Protein AF-A0A3M7HXG8-F1 (afdb_monomer_lite)

Foldseek 3Di:
DDDDDDPDDPPPPPPPDPDDDDDDDDDDADPPPPDPPQHQDCQALQGHHDDDDAADADECVLQVDDPPRGGRPLAQDKDKDFAAADPVRHGDPRGRDIDIYGYRHHPD

Structure (mmCIF, N/CA/C/O backbone):
data_AF-A0A3M7HXG8-F1
#
_entry.id   AF-A0A3M7HXG8-F1
#
loop_
_atom_site.group_PDB
_atom_site.id
_atom_site.type_symbol
_atom_site.label_atom_id
_atom_site.label_alt_id
_atom_site.label_comp_id
_atom_site.label_asym_id
_atom_site.label_entity_id
_atom_site.label_seq_id
_atom_site.pdbx_PDB_ins_code
_atom_site.Cartn_x
_atom_site.Cartn_y
_atom_site.Cartn_z
_atom_site.occupancy
_atom_site.B_iso_or_equiv
_atom_site.auth_seq_id
_atom_site.auth_comp_id
_atom_site.auth_asym_id
_atom_site.auth_atom_id
_atom_site.pdbx_PDB_model_num
ATOM 1 N N . MET A 1 1 ? 46.154 -38.146 10.782 1.00 42.44 1 MET A N 1
ATOM 2 C CA . MET A 1 1 ? 45.761 -36.913 11.495 1.00 42.44 1 MET A CA 1
ATOM 3 C C . MET A 1 1 ? 45.166 -35.953 10.471 1.00 42.44 1 MET A C 1
ATOM 5 O O . MET A 1 1 ? 45.926 -35.365 9.723 1.00 42.44 1 MET A O 1
ATOM 9 N N . PHE A 1 2 ? 43.837 -35.857 10.369 1.00 48.25 2 PHE A N 1
ATOM 10 C CA . PHE A 1 2 ? 43.161 -34.836 9.557 1.00 48.25 2 PHE A CA 1
ATOM 11 C C . PHE A 1 2 ? 42.111 -34.156 10.431 1.00 48.25 2 PHE A C 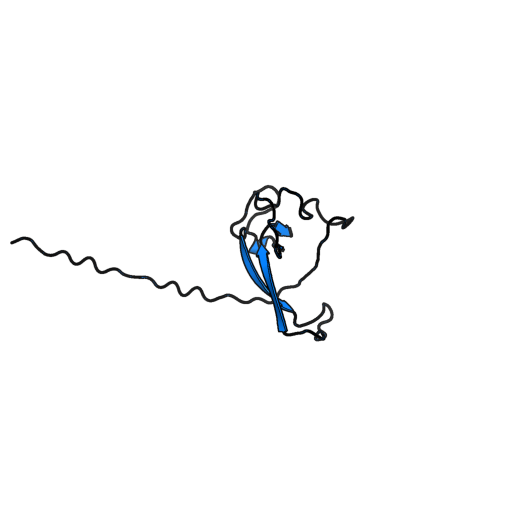1
ATOM 13 O O . PHE A 1 2 ? 41.193 -34.793 10.947 1.00 48.25 2 PHE A O 1
ATOM 20 N N . THR A 1 3 ? 42.361 -32.877 10.680 1.00 44.88 3 THR A N 1
ATOM 21 C CA . THR A 1 3 ? 41.648 -32.002 11.605 1.00 44.88 3 THR A CA 1
ATOM 22 C C . THR A 1 3 ? 40.214 -31.770 11.141 1.00 44.88 3 THR A C 1
ATOM 24 O O . THR A 1 3 ? 39.967 -31.365 10.008 1.00 44.88 3 THR A O 1
ATOM 27 N N . LYS A 1 4 ? 39.266 -32.028 12.045 1.00 51.16 4 LYS A N 1
ATOM 28 C CA . LYS A 1 4 ? 37.848 -31.692 11.912 1.00 51.16 4 LYS A CA 1
ATOM 29 C C . LYS A 1 4 ? 37.685 -30.168 11.948 1.00 51.16 4 LYS A C 1
ATOM 31 O O . LYS A 1 4 ? 37.856 -29.576 13.009 1.00 51.16 4 LYS A O 1
ATOM 36 N N . SER A 1 5 ? 37.321 -29.549 10.826 1.00 57.22 5 SER A N 1
ATOM 37 C CA . SER A 1 5 ? 36.811 -28.172 10.818 1.00 57.22 5 SER A CA 1
ATOM 38 C C . SER A 1 5 ? 35.310 -28.186 11.097 1.00 57.22 5 SER A C 1
ATOM 40 O O . SER A 1 5 ? 34.509 -28.530 10.231 1.00 57.22 5 SER A O 1
ATOM 42 N N . LEU A 1 6 ? 34.940 -27.827 12.325 1.00 56.47 6 LEU A N 1
ATOM 43 C CA . LEU A 1 6 ? 33.586 -27.416 12.688 1.00 56.47 6 LEU A CA 1
ATOM 44 C C . LEU A 1 6 ? 33.354 -26.000 12.142 1.00 56.47 6 LEU A C 1
ATOM 46 O O . LEU A 1 6 ? 33.939 -25.047 12.649 1.00 56.47 6 LEU A O 1
ATOM 50 N N . ILE A 1 7 ? 32.512 -25.862 11.118 1.00 63.16 7 ILE A N 1
ATOM 51 C CA . ILE A 1 7 ? 31.951 -24.565 10.721 1.00 63.16 7 ILE A CA 1
ATOM 52 C C . ILE A 1 7 ? 30.593 -24.453 11.408 1.00 63.16 7 ILE A C 1
ATOM 54 O O . ILE A 1 7 ? 29.627 -25.115 11.038 1.00 63.16 7 ILE A O 1
ATOM 58 N N . THR A 1 8 ? 30.564 -23.661 12.472 1.00 55.25 8 THR A N 1
ATOM 59 C CA . THR A 1 8 ? 29.389 -23.366 13.287 1.00 55.25 8 THR A CA 1
ATOM 60 C C . THR A 1 8 ? 28.466 -22.425 12.513 1.00 55.25 8 THR A C 1
ATOM 62 O O . THR A 1 8 ? 28.821 -21.279 12.243 1.00 55.25 8 THR A O 1
ATOM 65 N N . SER A 1 9 ? 27.282 -22.904 12.141 1.00 56.31 9 SER A N 1
ATOM 66 C CA . SER A 1 9 ? 26.242 -22.119 11.474 1.00 56.31 9 SER A CA 1
ATOM 67 C C . SER A 1 9 ? 25.689 -21.046 12.423 1.00 56.31 9 SER A C 1
ATOM 69 O O . SER A 1 9 ? 24.881 -21.352 13.299 1.00 56.31 9 SER A O 1
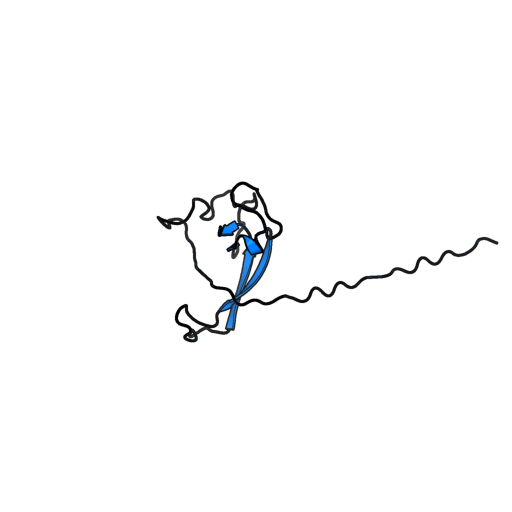ATOM 71 N N . LEU A 1 10 ? 26.094 -19.782 12.264 1.00 59.69 10 LEU A N 1
ATOM 72 C CA . LEU A 1 10 ? 25.371 -18.652 12.858 1.00 59.69 10 LEU A CA 1
ATOM 73 C C . LEU A 1 10 ? 24.083 -18.425 12.054 1.00 59.69 10 LEU A C 1
ATOM 75 O O . LEU A 1 10 ? 24.073 -17.709 11.055 1.00 59.69 10 LEU A O 1
ATOM 79 N N . ALA A 1 11 ? 22.986 -19.042 12.485 1.00 60.31 11 ALA A N 1
ATOM 80 C CA . ALA A 1 11 ? 21.656 -18.665 12.032 1.00 60.31 11 ALA A CA 1
ATOM 81 C C . ALA A 1 11 ? 21.279 -17.323 12.684 1.00 60.31 11 ALA A C 1
ATOM 83 O O . ALA A 1 11 ? 20.827 -17.280 13.826 1.00 60.31 11 ALA A O 1
ATOM 84 N N . PHE A 1 12 ? 21.490 -16.213 11.971 1.00 59.78 12 PHE A N 1
ATOM 85 C CA . PHE A 1 12 ? 20.886 -14.927 12.319 1.00 59.78 12 PHE A CA 1
ATOM 86 C C . PHE A 1 12 ? 19.376 -15.036 12.071 1.00 59.78 12 PHE A C 1
ATOM 88 O O . PHE A 1 12 ? 18.902 -14.887 10.946 1.00 59.78 12 PHE A O 1
ATOM 95 N N . ALA A 1 13 ? 18.611 -15.334 13.119 1.00 59.62 13 ALA A N 1
ATOM 96 C CA . ALA A 1 13 ? 17.169 -15.151 13.096 1.00 59.62 13 ALA A CA 1
ATOM 97 C C . ALA A 1 13 ? 16.889 -13.640 13.055 1.00 59.62 13 ALA A C 1
ATOM 99 O O . ALA A 1 13 ? 16.876 -12.971 14.086 1.00 59.62 13 ALA A O 1
ATOM 100 N N . LEU A 1 14 ? 16.719 -13.082 11.852 1.00 59.31 14 LEU A N 1
ATOM 101 C CA . LEU A 1 14 ? 16.137 -11.756 11.676 1.00 59.31 14 LEU A CA 1
ATOM 102 C C . LEU A 1 14 ? 14.665 -11.840 12.079 1.00 59.31 14 LEU A C 1
ATOM 104 O O . LEU A 1 14 ? 13.794 -12.150 11.268 1.00 59.31 14 LEU A O 1
ATOM 108 N N . THR A 1 15 ? 14.384 -11.580 13.351 1.00 53.81 15 THR A N 1
ATOM 109 C CA . THR A 1 15 ? 13.030 -11.297 13.816 1.00 53.81 15 THR A CA 1
ATOM 110 C C . THR A 1 15 ? 12.622 -9.958 13.204 1.00 53.81 15 THR A C 1
ATOM 112 O O . THR A 1 15 ? 12.875 -8.903 13.778 1.00 53.81 15 THR A O 1
ATOM 115 N N . ALA A 1 16 ? 12.061 -9.977 11.992 1.00 59.75 16 ALA A N 1
ATOM 116 C CA . ALA A 1 16 ? 11.472 -8.790 11.391 1.00 59.75 16 ALA A CA 1
ATOM 117 C C . ALA A 1 16 ? 10.298 -8.359 12.280 1.00 59.75 16 ALA A C 1
ATOM 119 O O . ALA A 1 16 ? 9.249 -9.005 12.303 1.00 59.75 16 ALA A O 1
ATOM 120 N N . SER A 1 17 ? 10.489 -7.309 13.080 1.00 60.59 17 SER A N 1
ATOM 121 C CA . SER A 1 17 ? 9.390 -6.692 13.808 1.00 60.59 17 SER A CA 1
ATOM 122 C C . SER A 1 17 ? 8.433 -6.097 12.778 1.00 60.59 17 SER A C 1
ATOM 124 O O . SER A 1 17 ? 8.831 -5.319 11.913 1.00 60.59 17 SER A O 1
ATOM 126 N N . ALA A 1 18 ? 7.162 -6.491 12.832 1.00 65.06 18 ALA A N 1
ATOM 127 C CA . ALA A 1 18 ? 6.146 -5.883 11.987 1.00 65.06 18 ALA A CA 1
ATOM 128 C C . ALA A 1 18 ? 5.976 -4.420 12.426 1.00 65.06 18 ALA A C 1
ATOM 130 O O . ALA A 1 18 ? 5.357 -4.142 13.455 1.00 65.06 18 ALA A O 1
ATOM 131 N N . GLN A 1 19 ? 6.571 -3.485 11.682 1.00 74.50 19 GLN A N 1
ATOM 132 C CA . GLN A 1 19 ? 6.366 -2.060 11.913 1.00 74.50 19 GLN A CA 1
ATOM 133 C C . GLN A 1 19 ? 4.910 -1.707 11.602 1.00 74.50 19 GLN A C 1
ATOM 135 O O . GLN A 1 19 ? 4.407 -1.966 10.510 1.00 74.50 19 GLN A O 1
ATOM 140 N N . SER A 1 20 ? 4.233 -1.120 12.587 1.00 85.44 20 SER A N 1
ATOM 141 C CA . SER A 1 20 ? 2.878 -0.599 12.441 1.00 85.44 20 SER A CA 1
ATOM 142 C C . SER A 1 20 ? 2.931 0.920 12.460 1.00 85.44 20 SER A C 1
ATOM 144 O O . SER A 1 20 ? 3.543 1.512 13.347 1.00 85.44 20 SER A O 1
ATOM 146 N N . TYR A 1 21 ? 2.248 1.546 11.508 1.00 90.00 21 TYR A N 1
ATOM 147 C CA . TYR A 1 21 ? 2.176 2.998 11.378 1.00 90.00 21 TYR A CA 1
ATOM 148 C C . TYR A 1 21 ? 0.723 3.466 11.440 1.00 90.00 21 TYR A C 1
ATOM 150 O O . TYR A 1 21 ? -0.199 2.707 11.137 1.00 90.00 21 TYR A O 1
ATOM 158 N N . LYS A 1 22 ? 0.515 4.737 11.798 1.00 92.19 22 LYS A N 1
ATOM 159 C CA . LYS A 1 22 ? -0.723 5.432 11.431 1.00 92.19 22 LYS A CA 1
ATOM 160 C C . LYS A 1 22 ? -0.617 5.849 9.967 1.00 92.19 22 LYS A C 1
ATOM 162 O O . LYS A 1 22 ? 0.401 6.400 9.560 1.00 92.19 22 LYS A O 1
ATOM 167 N N . ALA A 1 23 ? -1.675 5.597 9.211 1.00 93.44 23 ALA A N 1
ATOM 168 C CA . ALA A 1 23 ? -1.800 5.970 7.811 1.00 93.44 23 ALA A CA 1
ATOM 169 C C . ALA A 1 23 ? -3.216 6.492 7.544 1.00 93.44 23 ALA A C 1
ATOM 171 O O . ALA A 1 23 ? -4.144 6.190 8.298 1.00 93.44 23 ALA A O 1
ATOM 172 N N . SER A 1 24 ? -3.365 7.273 6.479 1.00 92.62 24 SER A N 1
ATOM 173 C CA . SER A 1 24 ? -4.656 7.601 5.881 1.00 92.62 24 SER A CA 1
ATOM 174 C C . SER A 1 24 ? -4.978 6.600 4.772 1.00 92.62 24 SER A C 1
ATOM 176 O O . SER A 1 24 ? -4.080 6.056 4.128 1.00 92.62 24 SER A O 1
ATOM 178 N N . PHE A 1 25 ? -6.268 6.361 4.552 1.00 91.19 25 PHE A N 1
ATOM 179 C CA . PHE A 1 25 ? -6.756 5.476 3.502 1.00 91.19 25 PHE A CA 1
ATOM 180 C C . PHE A 1 25 ? -7.732 6.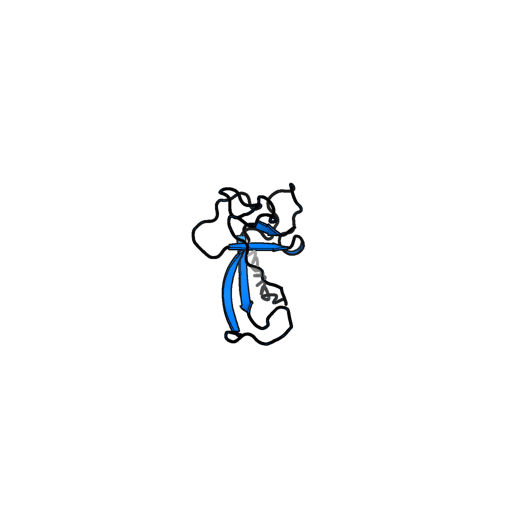243 2.624 1.00 91.19 25 PHE A C 1
ATOM 182 O O . PHE A 1 25 ? -8.642 6.896 3.130 1.00 91.19 25 PHE A O 1
ATOM 189 N N . THR A 1 26 ? -7.537 6.146 1.318 1.00 88.75 26 THR A N 1
ATOM 190 C CA . THR A 1 26 ? -8.467 6.639 0.307 1.00 88.75 26 THR A CA 1
ATOM 191 C C . THR A 1 26 ? -8.660 5.540 -0.718 1.00 88.75 26 THR A C 1
ATOM 193 O O . THR A 1 26 ? -7.700 4.869 -1.105 1.00 88.75 26 THR A O 1
ATOM 196 N N . GLU A 1 27 ? -9.896 5.349 -1.153 1.00 86.00 27 GLU A N 1
ATOM 197 C CA . GLU A 1 27 ? -10.184 4.501 -2.302 1.00 86.00 27 GLU A CA 1
ATOM 198 C C . GLU A 1 27 ? -9.913 5.298 -3.581 1.00 86.00 27 GLU A C 1
ATOM 200 O O . GLU A 1 27 ? -10.088 6.515 -3.606 1.00 86.00 27 GLU A O 1
ATOM 205 N N . TYR A 1 28 ? -9.448 4.614 -4.623 1.00 75.75 28 TYR A N 1
ATOM 206 C CA . TYR A 1 28 ? -9.306 5.176 -5.963 1.00 75.75 28 TYR A CA 1
ATOM 207 C C . TYR A 1 28 ? -9.866 4.164 -6.961 1.00 75.75 28 TYR A C 1
ATOM 209 O O . TYR A 1 28 ? -9.686 2.953 -6.786 1.00 75.75 28 TYR A O 1
ATOM 217 N N . GLY A 1 29 ? -10.595 4.647 -7.963 1.00 65.69 29 GLY A N 1
ATOM 218 C CA . GLY A 1 29 ? -11.338 3.814 -8.905 1.00 65.69 29 GLY A CA 1
ATOM 219 C C . GLY A 1 29 ? -11.005 4.110 -10.363 1.00 65.69 29 GLY A C 1
ATOM 220 O O . GLY A 1 29 ? -10.461 5.155 -10.710 1.00 65.69 29 GLY A O 1
ATOM 221 N N . SER A 1 30 ? -11.381 3.191 -11.255 1.00 50.19 30 SER A N 1
ATOM 222 C CA . SER A 1 30 ? -11.368 3.440 -12.698 1.00 50.19 30 SER A CA 1
ATOM 223 C C . SER A 1 30 ? -12.394 4.530 -13.038 1.00 50.19 30 SER A C 1
ATOM 225 O O . SER A 1 30 ? -13.586 4.240 -13.150 1.00 50.19 30 SER A O 1
ATOM 227 N N . GLY A 1 31 ? -11.941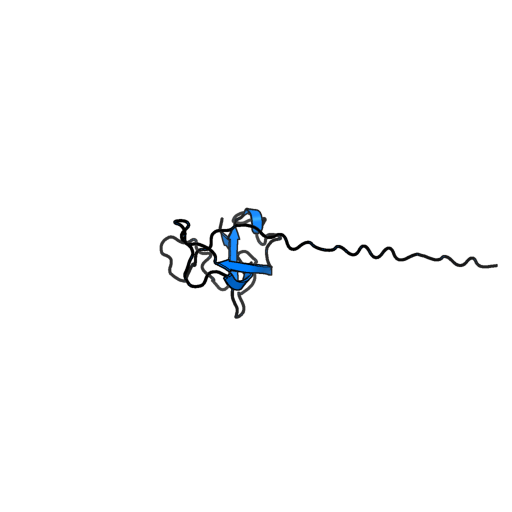 5.779 -13.171 1.00 48.84 31 GLY A N 1
ATOM 228 C CA . GLY A 1 31 ? -12.791 6.920 -13.530 1.00 48.84 31 GLY A CA 1
ATOM 229 C C . GLY A 1 31 ? -12.657 8.165 -12.651 1.00 48.84 31 GLY A C 1
ATOM 230 O O . GLY A 1 31 ? -13.404 9.116 -12.880 1.00 48.84 31 GLY A O 1
ATOM 231 N N . ASP A 1 32 ? -11.729 8.202 -11.688 1.00 45.69 32 ASP A N 1
ATOM 232 C CA . ASP A 1 32 ? -11.424 9.432 -10.953 1.00 45.69 32 ASP A CA 1
ATOM 233 C C . ASP A 1 32 ? -10.877 10.496 -11.916 1.00 45.69 32 ASP A C 1
ATOM 235 O O . ASP A 1 32 ? -9.732 10.451 -12.358 1.00 45.69 32 ASP A O 1
ATOM 239 N N . GLN A 1 33 ? -11.720 11.476 -12.248 1.00 38.56 33 GLN A N 1
ATOM 240 C CA . GLN A 1 33 ? -11.474 12.518 -13.257 1.00 38.56 33 GLN A CA 1
ATOM 241 C C . GLN A 1 33 ? -10.308 13.467 -12.919 1.00 38.56 33 GLN A C 1
ATOM 243 O O . GLN A 1 33 ? -9.938 14.283 -13.756 1.00 38.56 33 GLN A O 1
ATOM 248 N N . ASN A 1 34 ? -9.705 13.333 -11.732 1.00 43.69 34 ASN A N 1
ATOM 249 C CA . ASN A 1 34 ? -8.504 14.056 -11.297 1.00 43.69 34 ASN A CA 1
ATOM 250 C C . ASN A 1 34 ? -7.409 13.130 -10.719 1.00 43.69 34 ASN A C 1
ATOM 252 O O . ASN A 1 34 ? -6.429 13.614 -10.155 1.00 43.69 34 ASN A O 1
ATOM 256 N N . GLY A 1 35 ? -7.570 11.808 -10.826 1.00 40.03 35 GLY A N 1
ATOM 257 C CA . GLY A 1 35 ? -6.570 10.828 -10.416 1.00 40.03 35 GLY A CA 1
ATOM 258 C C . GLY A 1 35 ? -5.656 10.500 -11.590 1.00 40.03 35 GLY A C 1
ATOM 259 O O . GLY A 1 35 ? -6.129 10.207 -12.682 1.00 40.03 35 GLY A O 1
ATOM 260 N N . SER A 1 36 ? -4.346 10.586 -11.369 1.00 41.31 36 SER A N 1
ATOM 261 C CA . SER A 1 36 ? -3.277 10.148 -12.276 1.00 41.31 36 SER A CA 1
ATOM 262 C C . SER A 1 36 ? -3.633 8.874 -13.077 1.00 41.31 36 SER A C 1
ATOM 264 O O . SER A 1 36 ? -4.386 8.012 -12.623 1.00 41.31 36 SER A O 1
ATOM 266 N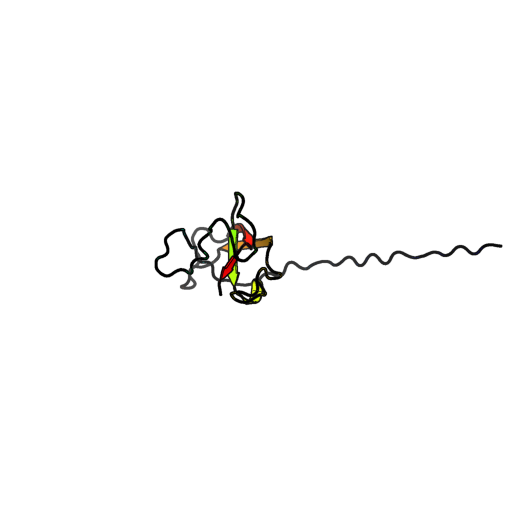 N . GLY A 1 37 ? -3.064 8.720 -14.281 1.00 45.16 37 GLY A N 1
ATOM 267 C CA . GLY A 1 37 ? -3.269 7.576 -15.193 1.00 45.16 37 GLY A CA 1
ATOM 268 C C . GLY A 1 37 ? -2.796 6.210 -14.663 1.00 45.16 37 GLY A C 1
ATOM 269 O O . GLY A 1 37 ? -2.583 5.281 -15.432 1.00 45.16 37 GLY A O 1
ATOM 270 N N . ASN A 1 38 ? -2.615 6.087 -13.353 1.00 46.56 38 ASN A N 1
ATOM 271 C CA . ASN A 1 38 ? -2.233 4.902 -12.610 1.00 46.56 38 ASN A CA 1
ATOM 272 C C . ASN A 1 38 ? -3.456 4.154 -12.030 1.00 46.56 38 ASN A C 1
ATOM 274 O O . ASN A 1 38 ? -3.277 3.231 -11.239 1.00 46.56 38 ASN A O 1
ATOM 278 N N . CYS A 1 39 ? -4.689 4.509 -12.415 1.00 50.84 39 CYS A N 1
ATOM 279 C CA . CYS A 1 39 ? -5.915 3.774 -12.084 1.00 50.84 39 CYS A CA 1
ATOM 280 C C . CYS A 1 39 ? -5.866 2.342 -12.617 1.00 50.84 39 CYS A C 1
ATOM 282 O O . CYS A 1 39 ? -6.267 2.142 -13.753 1.00 50.84 39 CYS A O 1
ATOM 284 N N . ASN A 1 40 ? -5.382 1.387 -11.814 1.00 49.62 40 ASN A N 1
ATOM 285 C CA . ASN A 1 40 ? -5.370 -0.060 -12.058 1.00 49.62 40 ASN A CA 1
ATOM 286 C C . ASN A 1 40 ? -5.520 -0.489 -13.534 1.00 49.62 40 ASN A C 1
ATOM 288 O O . ASN A 1 40 ? -6.417 -1.255 -13.889 1.00 49.62 40 ASN A O 1
ATOM 292 N N . VAL A 1 41 ? -4.682 0.077 -14.401 1.00 50.12 41 VAL A N 1
ATOM 293 C CA . VAL A 1 41 ? -4.560 -0.361 -15.782 1.00 50.12 41 VAL A CA 1
ATOM 294 C C . VAL A 1 41 ? -3.653 -1.580 -15.759 1.00 50.12 41 VAL A C 1
ATOM 296 O O . VAL A 1 41 ? -2.875 -1.771 -14.825 1.00 50.12 41 VAL A O 1
ATOM 299 N N . ASP A 1 42 ? -3.747 -2.392 -16.800 1.00 53.00 42 ASP A N 1
ATOM 300 C CA . ASP A 1 42 ? -2.937 -3.585 -17.046 1.00 53.00 42 ASP A CA 1
ATOM 301 C C . ASP A 1 42 ? -1.449 -3.475 -16.627 1.00 53.00 42 ASP A C 1
ATOM 303 O O . ASP A 1 42 ? -0.835 -4.454 -16.208 1.00 53.00 42 ASP A O 1
ATOM 307 N N . SER A 1 43 ? -0.869 -2.271 -16.657 1.00 64.56 43 SER A N 1
ATOM 308 C CA . SER A 1 43 ? 0.456 -1.971 -16.114 1.00 64.56 43 SER A CA 1
ATOM 309 C C . SER A 1 43 ? 0.390 -1.040 -14.897 1.00 64.56 43 SER A C 1
ATOM 311 O O . SER A 1 43 ? 0.067 0.141 -15.011 1.00 64.56 43 SER A O 1
ATOM 313 N N . THR A 1 44 ? 0.764 -1.545 -13.722 1.00 77.12 44 THR A N 1
ATOM 314 C CA . THR A 1 44 ? 0.966 -0.706 -12.534 1.00 77.12 44 THR A CA 1
ATOM 315 C C . THR A 1 44 ? 2.383 -0.127 -12.474 1.00 77.12 44 THR A C 1
ATOM 317 O O . THR A 1 44 ? 3.276 -0.591 -13.185 1.00 77.12 44 THR A O 1
ATOM 320 N N . ALA A 1 45 ? 2.647 0.823 -11.563 1.00 82.00 45 ALA A N 1
ATOM 321 C CA . ALA A 1 45 ? 4.008 1.332 -11.330 1.00 82.00 45 ALA A CA 1
ATOM 322 C C . ALA A 1 45 ? 5.022 0.234 -10.935 1.00 82.00 45 ALA A C 1
ATOM 324 O O . ALA A 1 45 ? 6.226 0.414 -11.097 1.00 82.00 45 ALA A O 1
ATOM 325 N N . CYS A 1 46 ? 4.551 -0.922 -10.452 1.00 84.75 46 CYS A N 1
ATOM 326 C CA . CYS A 1 46 ? 5.396 -2.085 -10.182 1.00 84.75 46 CYS A CA 1
ATOM 327 C C . CYS A 1 46 ? 5.688 -2.971 -11.406 1.00 84.75 46 CYS A C 1
ATOM 329 O O . CYS A 1 46 ? 6.422 -3.949 -11.276 1.00 84.75 46 CYS A O 1
ATOM 331 N N . GLY A 1 47 ? 5.128 -2.664 -12.580 1.00 79.19 47 GLY A N 1
ATOM 332 C CA . GLY A 1 47 ? 5.429 -3.359 -13.834 1.00 79.19 47 GLY A CA 1
ATOM 333 C C . GLY A 1 47 ? 4.744 -4.717 -14.015 1.00 79.19 47 GLY A C 1
ATOM 334 O O . GLY A 1 47 ? 5.148 -5.478 -14.891 1.00 79.19 47 GLY A O 1
ATOM 335 N N . TYR A 1 48 ? 3.719 -5.042 -13.221 1.00 73.94 48 TYR A N 1
ATOM 336 C CA . TYR A 1 48 ? 2.934 -6.269 -13.375 1.00 73.94 48 TYR A CA 1
ATOM 337 C C . TYR A 1 48 ? 1.429 -5.997 -13.324 1.00 73.94 48 TYR A C 1
ATOM 339 O O . TYR A 1 48 ? 0.976 -5.050 -12.685 1.00 73.94 48 TYR A O 1
ATOM 347 N N . TYR A 1 49 ? 0.658 -6.872 -13.969 1.00 67.50 49 TYR A N 1
ATOM 348 C CA . TYR A 1 49 ? -0.801 -6.857 -13.922 1.00 67.50 49 TYR A CA 1
ATOM 349 C C . TYR A 1 49 ? -1.280 -7.155 -12.503 1.00 67.50 49 TYR A C 1
ATOM 351 O O . TYR A 1 49 ? -0.814 -8.113 -11.870 1.00 67.50 49 TYR A O 1
ATOM 359 N N . THR A 1 50 ? -2.241 -6.384 -11.991 1.00 67.06 50 THR A N 1
ATOM 360 C CA . THR A 1 50 ? -2.889 -6.763 -10.734 1.00 67.06 50 THR A CA 1
ATOM 361 C C . THR A 1 50 ? -3.733 -8.005 -10.974 1.00 67.06 50 THR A C 1
ATOM 363 O O . THR A 1 50 ? -4.722 -7.982 -11.702 1.00 67.06 50 THR A O 1
ATOM 366 N N . THR A 1 51 ? -3.334 -9.110 -10.363 1.00 59.69 51 THR A N 1
ATOM 367 C CA . THR A 1 51 ? -4.160 -10.313 -10.272 1.00 59.69 51 THR A CA 1
ATOM 368 C C . THR A 1 51 ? -5.235 -10.106 -9.203 1.00 59.69 51 THR A C 1
ATOM 370 O O . THR A 1 51 ? -5.075 -9.266 -8.319 1.00 59.69 51 THR A O 1
ATOM 373 N N . SER A 1 52 ? -6.327 -10.867 -9.277 1.00 64.25 52 SER A N 1
ATOM 374 C CA . SER A 1 52 ? -7.465 -10.807 -8.350 1.00 64.25 52 SER A CA 1
ATOM 375 C C . SER A 1 52 ? -7.036 -10.695 -6.874 1.00 64.25 52 SER A C 1
ATOM 377 O O . SER A 1 52 ? -6.202 -11.470 -6.409 1.00 64.25 52 SER A O 1
ATOM 379 N N . GLY A 1 53 ? -7.618 -9.749 -6.131 1.00 79.62 53 GLY A N 1
ATOM 380 C CA . GLY A 1 53 ? -7.317 -9.495 -4.716 1.00 79.62 53 GLY A CA 1
ATOM 381 C C . GLY A 1 53 ? -7.321 -8.002 -4.378 1.00 79.62 53 GLY A C 1
ATOM 382 O O . GLY A 1 53 ? -7.515 -7.166 -5.257 1.00 79.62 53 GLY A O 1
ATOM 383 N N . TYR A 1 54 ? -7.111 -7.655 -3.105 1.00 87.69 54 TYR A N 1
ATOM 384 C CA . TYR A 1 54 ? -6.986 -6.253 -2.701 1.00 87.69 54 TYR A CA 1
ATOM 385 C C . TYR A 1 54 ? -5.586 -5.714 -3.024 1.00 87.69 54 TYR A C 1
ATOM 387 O O . TYR A 1 54 ? -4.572 -6.227 -2.539 1.00 87.69 54 TYR A O 1
ATOM 395 N N . SER A 1 55 ? -5.531 -4.649 -3.816 1.00 87.19 55 SER A N 1
ATOM 396 C CA . SER A 1 55 ? -4.307 -3.927 -4.169 1.00 87.19 55 SER A CA 1
ATOM 397 C C . SER A 1 55 ? -4.377 -2.476 -3.713 1.00 87.19 55 SER A C 1
ATOM 399 O O . SER A 1 55 ? -5.457 -1.890 -3.681 1.00 87.19 55 SER A O 1
ATOM 401 N N . ALA A 1 56 ? -3.227 -1.879 -3.411 1.00 89.56 56 ALA A N 1
ATOM 402 C CA . ALA A 1 56 ? -3.134 -0.482 -3.012 1.00 89.56 56 ALA A CA 1
ATOM 403 C C . ALA A 1 56 ? -1.983 0.243 -3.717 1.00 89.56 56 ALA A C 1
ATOM 405 O O . ALA A 1 56 ? -0.950 -0.350 -4.049 1.00 89.56 56 ALA A O 1
ATOM 406 N N . ALA A 1 57 ? -2.172 1.550 -3.896 1.00 89.19 57 ALA A N 1
ATOM 407 C CA . ALA A 1 57 ? -1.082 2.476 -4.145 1.00 89.19 57 ALA A CA 1
ATOM 408 C C . ALA A 1 57 ? -0.486 2.914 -2.800 1.00 89.19 57 ALA A C 1
ATOM 410 O O . ALA A 1 57 ? -1.229 3.217 -1.867 1.00 89.19 57 ALA A O 1
ATOM 411 N N . ALA A 1 58 ? 0.839 2.932 -2.688 1.00 92.00 58 ALA A N 1
ATOM 412 C CA . ALA A 1 58 ? 1.532 3.392 -1.486 1.00 92.00 58 ALA A CA 1
ATOM 413 C C . ALA A 1 58 ? 2.196 4.748 -1.737 1.00 92.00 58 ALA A C 1
ATOM 415 O O . ALA A 1 58 ? 2.605 5.024 -2.864 1.00 92.00 58 ALA A O 1
ATOM 416 N N . SER A 1 59 ? 2.320 5.580 -0.699 1.00 92.62 59 SER A N 1
ATOM 417 C CA . SER A 1 59 ? 3.020 6.867 -0.806 1.00 92.62 59 SER A CA 1
ATOM 418 C C . SER A 1 59 ? 4.455 6.679 -1.300 1.00 92.62 59 SER A C 1
ATOM 420 O O . SER A 1 59 ? 5.067 5.648 -1.011 1.00 92.62 59 SER A O 1
ATOM 422 N N . GLN A 1 60 ? 5.026 7.674 -1.983 1.00 93.00 60 GLN A N 1
ATOM 423 C CA . GLN A 1 60 ? 6.389 7.594 -2.527 1.00 93.00 60 GLN A CA 1
ATOM 424 C C . GLN A 1 60 ? 7.440 7.124 -1.505 1.00 93.00 60 GLN A C 1
ATOM 426 O O . GLN A 1 60 ? 8.336 6.361 -1.854 1.00 93.00 60 GLN A O 1
ATOM 431 N N . ASN A 1 61 ? 7.302 7.496 -0.228 1.00 92.19 61 ASN A N 1
ATOM 432 C CA . ASN A 1 61 ? 8.201 7.045 0.840 1.00 92.19 61 ASN A CA 1
ATOM 433 C C . ASN A 1 61 ? 8.109 5.533 1.132 1.00 92.19 61 ASN A C 1
ATOM 435 O O . ASN A 1 61 ? 9.115 4.906 1.445 1.00 92.19 61 ASN A O 1
ATOM 439 N N . ILE A 1 62 ? 6.913 4.944 1.044 1.00 92.25 62 ILE A N 1
ATOM 440 C CA . ILE A 1 62 ? 6.713 3.495 1.217 1.00 92.25 62 ILE A CA 1
ATOM 441 C C . ILE A 1 62 ? 7.030 2.744 -0.079 1.00 92.25 62 ILE A C 1
ATOM 443 O O . ILE A 1 62 ? 7.581 1.647 -0.039 1.00 92.25 62 ILE A O 1
ATOM 447 N N . PHE A 1 63 ? 6.693 3.328 -1.231 1.00 92.19 63 PHE A N 1
ATOM 448 C CA . PHE A 1 63 ? 6.979 2.750 -2.539 1.00 92.19 63 PHE A CA 1
ATOM 449 C C . PHE A 1 63 ? 8.491 2.692 -2.804 1.00 92.19 63 PHE A C 1
ATOM 451 O O . PHE A 1 63 ? 8.993 1.663 -3.251 1.00 92.19 63 PHE A O 1
ATOM 458 N N . GLY A 1 64 ? 9.217 3.759 -2.458 1.00 94.38 64 GLY A N 1
ATOM 459 C CA . GLY A 1 64 ? 10.676 3.863 -2.523 1.00 94.38 64 GLY A CA 1
ATOM 460 C C . GLY A 1 64 ? 11.242 4.211 -3.904 1.00 94.38 64 GLY A C 1
ATOM 461 O O . GLY A 1 64 ? 12.432 4.014 -4.125 1.00 94.38 64 GLY A O 1
ATOM 462 N N . ALA A 1 65 ? 10.404 4.698 -4.822 1.00 92.38 65 ALA A N 1
ATOM 463 C CA . ALA A 1 65 ? 10.795 5.201 -6.139 1.00 92.38 65 ALA A CA 1
ATOM 464 C C . ALA A 1 65 ? 9.832 6.313 -6.589 1.00 92.38 65 ALA A C 1
ATOM 466 O O . ALA A 1 65 ? 8.647 6.300 -6.245 1.00 92.38 65 ALA A O 1
ATOM 467 N N . GLY A 1 66 ? 10.349 7.297 -7.316 1.00 88.75 66 GLY A N 1
ATOM 468 C CA . GLY A 1 66 ? 9.579 8.406 -7.864 1.00 88.75 66 GLY A CA 1
ATOM 469 C C . GLY A 1 66 ? 8.870 8.076 -9.184 1.00 88.75 66 GLY A C 1
ATOM 470 O O . GLY A 1 66 ? 9.102 7.026 -9.794 1.00 88.75 66 GLY A O 1
ATOM 471 N N . PRO A 1 67 ? 8.005 8.985 -9.671 1.00 86.25 67 PRO A N 1
ATOM 472 C CA . PRO A 1 67 ? 7.374 8.847 -10.980 1.00 86.25 67 PRO A CA 1
ATOM 473 C C . PRO A 1 67 ? 8.412 8.688 -12.100 1.00 86.25 67 PRO A C 1
ATOM 475 O O . PRO A 1 67 ? 9.300 9.521 -12.256 1.00 86.25 67 PRO A O 1
ATOM 478 N N . GLY A 1 68 ? 8.283 7.629 -12.902 1.00 83.81 68 GLY A N 1
ATOM 479 C CA . GLY A 1 68 ? 9.187 7.348 -14.026 1.00 83.81 68 GLY A CA 1
ATOM 480 C C . GLY A 1 68 ? 10.468 6.584 -13.668 1.00 83.81 68 GLY A C 1
ATOM 481 O O . GLY A 1 68 ? 11.195 6.196 -14.577 1.00 83.81 68 GLY A O 1
ATOM 482 N N . GLU A 1 69 ? 10.726 6.302 -12.388 1.00 87.44 69 GLU A N 1
ATOM 483 C CA . GLU A 1 69 ? 11.905 5.532 -11.946 1.00 87.44 69 GLU A CA 1
ATOM 484 C C . GLU A 1 69 ? 11.688 4.007 -11.986 1.00 87.44 69 GLU A C 1
ATOM 486 O O . GLU A 1 69 ? 12.627 3.231 -11.815 1.00 87.44 69 GLU A O 1
ATOM 491 N N . GLY A 1 70 ? 10.455 3.567 -12.249 1.00 84.56 70 GLY A N 1
ATOM 492 C CA . GLY A 1 70 ? 10.073 2.157 -12.289 1.00 84.56 70 GLY A CA 1
ATOM 493 C C . GLY A 1 70 ? 9.646 1.611 -10.924 1.00 84.56 70 GLY A C 1
ATOM 494 O O . GLY A 1 70 ? 9.142 2.341 -10.071 1.00 84.56 70 GLY A O 1
ATOM 495 N N . ALA A 1 71 ? 9.801 0.299 -10.740 1.00 90.06 71 ALA A N 1
ATOM 496 C CA . ALA A 1 71 ? 9.354 -0.393 -9.538 1.00 90.06 71 ALA A CA 1
ATOM 497 C C . ALA A 1 71 ? 10.244 -0.055 -8.332 1.00 90.06 71 ALA A C 1
ATOM 499 O O . ALA A 1 71 ? 11.446 -0.322 -8.341 1.00 90.06 71 ALA A O 1
ATOM 500 N N . GLY A 1 72 ? 9.639 0.482 -7.273 1.00 90.56 72 GLY A N 1
ATOM 501 C CA . GLY A 1 72 ? 10.318 0.701 -6.000 1.00 90.56 72 GLY A CA 1
ATOM 502 C C . GLY A 1 72 ? 10.359 -0.555 -5.111 1.00 90.56 72 GLY A C 1
ATOM 503 O O . GLY A 1 72 ? 9.618 -1.515 -5.345 1.00 90.56 72 GLY A O 1
ATOM 504 N N . PRO A 1 73 ? 11.191 -0.571 -4.051 1.00 94.56 73 PRO A N 1
ATOM 505 C CA . PRO A 1 73 ? 11.314 -1.699 -3.119 1.00 94.56 73 PRO A CA 1
ATOM 506 C C . PRO A 1 73 ? 10.011 -2.052 -2.384 1.00 94.56 73 PRO A C 1
ATOM 508 O O . PRO A 1 73 ? 9.877 -3.165 -1.879 1.00 94.56 73 PRO A O 1
ATOM 511 N N . GLY A 1 74 ? 9.038 -1.137 -2.326 1.00 92.75 74 GLY A N 1
ATOM 512 C CA . GLY A 1 74 ? 7.715 -1.400 -1.760 1.00 92.75 74 GLY A CA 1
ATOM 513 C C . GLY A 1 74 ? 6.846 -2.326 -2.620 1.00 92.75 74 GLY A C 1
ATOM 514 O O . GLY A 1 74 ? 5.862 -2.877 -2.121 1.00 92.75 74 GLY A O 1
ATOM 515 N N . CYS A 1 75 ? 7.190 -2.536 -3.891 1.00 91.06 75 CYS A N 1
ATOM 516 C CA . CYS A 1 75 ? 6.420 -3.370 -4.806 1.00 91.06 75 CYS A CA 1
ATOM 517 C C . CYS A 1 75 ? 6.272 -4.818 -4.320 1.00 91.06 75 CYS A C 1
ATOM 519 O O . CYS A 1 75 ? 7.242 -5.502 -4.014 1.00 91.06 75 CYS A O 1
ATOM 521 N N . GLY A 1 76 ? 5.031 -5.312 -4.287 1.00 90.38 76 GLY A N 1
ATOM 522 C CA . GLY A 1 76 ? 4.705 -6.682 -3.882 1.00 90.38 76 GLY A CA 1
ATOM 523 C C . GLY A 1 76 ? 4.626 -6.900 -2.369 1.00 90.38 76 GLY A C 1
ATOM 524 O O . GLY A 1 76 ? 4.152 -7.956 -1.941 1.00 90.38 76 GLY A O 1
ATOM 525 N N . THR A 1 77 ? 5.017 -5.909 -1.559 1.00 92.44 77 THR A N 1
ATOM 526 C CA . THR A 1 77 ? 4.836 -5.966 -0.103 1.00 92.44 77 THR A CA 1
ATOM 527 C C . THR A 1 77 ? 3.351 -6.021 0.254 1.00 92.44 77 THR A C 1
ATOM 529 O O . THR A 1 77 ? 2.500 -5.475 -0.452 1.00 92.44 77 THR A O 1
ATOM 532 N N . CYS A 1 78 ? 3.028 -6.721 1.341 1.00 92.25 78 CYS A N 1
ATOM 533 C CA . CYS A 1 78 ? 1.659 -6.882 1.816 1.00 92.25 78 CYS A CA 1
ATOM 534 C C . CYS A 1 78 ? 1.483 -6.162 3.151 1.00 92.25 78 CYS A C 1
ATOM 536 O O . CYS A 1 78 ? 2.260 -6.382 4.079 1.00 92.25 78 CYS A O 1
ATOM 538 N N . TRP A 1 79 ? 0.443 -5.339 3.254 1.00 93.69 79 TRP A N 1
ATOM 539 C CA . TRP A 1 79 ? 0.159 -4.538 4.441 1.00 93.69 79 TRP A CA 1
ATOM 540 C C . TRP A 1 79 ? -1.224 -4.861 4.977 1.00 93.69 79 TRP A C 1
ATOM 542 O O . TRP A 1 79 ? -2.198 -4.906 4.225 1.00 93.69 79 TRP A O 1
ATOM 552 N N . LYS A 1 80 ? -1.314 -5.065 6.293 1.00 95.25 80 LYS A N 1
ATOM 553 C CA . LYS A 1 80 ? -2.596 -5.161 6.987 1.00 95.25 80 LYS A CA 1
ATOM 554 C C . LYS A 1 80 ? -3.076 -3.753 7.314 1.00 95.25 80 LYS A C 1
ATOM 556 O O . LYS A 1 80 ? -2.463 -3.071 8.131 1.00 95.25 80 LYS A O 1
ATOM 561 N N . LEU A 1 81 ? -4.166 -3.339 6.685 1.00 94.94 81 LEU A N 1
ATOM 562 C CA . LEU A 1 81 ? -4.808 -2.058 6.942 1.00 94.94 81 LEU A CA 1
ATOM 563 C C . LEU A 1 81 ? -5.909 -2.279 7.970 1.00 94.94 81 LEU A C 1
ATOM 565 O O . LEU A 1 81 ? -6.729 -3.173 7.784 1.00 94.94 81 LEU A O 1
ATOM 569 N N . THR A 1 82 ? -5.932 -1.479 9.033 1.00 95.94 82 THR A N 1
ATOM 570 C CA . THR A 1 82 ? -6.956 -1.555 10.080 1.00 95.94 82 THR A CA 1
ATOM 571 C C . THR A 1 82 ? -7.607 -0.190 10.230 1.00 95.94 82 THR A C 1
ATOM 573 O O . THR A 1 82 ? -6.928 0.783 10.563 1.00 95.94 82 THR A O 1
ATOM 576 N N . ILE A 1 83 ? -8.919 -0.111 10.005 1.00 95.62 83 ILE A N 1
ATOM 577 C CA . ILE A 1 83 ? -9.659 1.146 10.135 1.00 95.62 83 ILE A CA 1
ATOM 578 C C . ILE A 1 83 ? -9.936 1.455 11.609 1.00 95.62 83 ILE A C 1
ATOM 580 O O . ILE A 1 83 ? -10.195 0.551 12.403 1.00 95.62 83 ILE A O 1
ATOM 584 N N . GLN A 1 84 ? -9.841 2.729 11.989 1.00 96.31 84 GLN A N 1
ATOM 585 C CA . GLN A 1 84 ? -10.025 3.179 13.374 1.00 96.31 84 GLN A CA 1
ATOM 586 C C . GLN A 1 84 ? -10.917 4.421 13.436 1.00 96.31 84 GLN A C 1
ATOM 588 O O . GLN A 1 84 ? -11.937 4.413 14.120 1.00 96.31 84 GLN A O 1
ATOM 593 N N . THR A 1 85 ? -10.561 5.468 12.688 1.00 96.50 85 THR A N 1
ATOM 594 C CA . THR A 1 85 ? -11.267 6.755 12.680 1.00 96.50 85 THR A CA 1
ATOM 595 C C . THR A 1 85 ? -11.515 7.254 11.261 1.00 96.50 85 THR A C 1
ATOM 597 O O . THR A 1 85 ? -10.805 6.854 10.336 1.00 96.50 85 THR A O 1
ATOM 600 N N . ASP A 1 86 ? -12.490 8.147 11.102 1.00 93.81 86 ASP A N 1
ATOM 601 C CA . ASP A 1 86 ? -12.669 8.952 9.894 1.00 93.81 86 ASP A CA 1
ATOM 602 C C . ASP A 1 86 ? -11.618 10.083 9.810 1.00 93.81 86 ASP A C 1
ATOM 604 O O . ASP A 1 86 ? -10.771 10.249 10.698 1.00 93.81 86 ASP A O 1
ATOM 608 N N . SER A 1 87 ? -11.661 10.874 8.732 1.00 89.50 87 SER A N 1
ATOM 609 C CA . SER A 1 87 ? -10.761 12.019 8.519 1.00 89.50 87 SER A CA 1
ATOM 610 C C . SER A 1 87 ? -10.962 13.165 9.516 1.00 89.50 87 SER A C 1
ATOM 612 O O . SER A 1 87 ? -10.091 14.022 9.639 1.00 89.50 87 SER A O 1
ATOM 614 N N . SER A 1 88 ? -12.094 13.195 10.220 1.00 94.62 88 SER A N 1
ATOM 615 C CA . SER A 1 88 ? -12.405 14.161 11.276 1.00 94.62 88 SER A CA 1
ATOM 616 C C . SER A 1 88 ? -11.988 13.666 12.668 1.00 94.62 88 SER A C 1
ATOM 618 O O . SER A 1 88 ? -12.111 14.410 13.638 1.00 94.62 88 SER A O 1
ATOM 620 N N . GLY A 1 89 ? -11.462 12.441 12.777 1.00 94.00 89 GLY A N 1
ATOM 621 C CA . GLY A 1 89 ? -11.008 11.836 14.028 1.00 94.00 89 GLY A CA 1
ATOM 622 C C . GLY A 1 89 ? -12.099 11.107 14.814 1.00 94.00 89 GLY A C 1
ATOM 623 O O . GLY A 1 89 ? -11.819 10.619 15.909 1.00 94.00 89 GLY A O 1
ATOM 624 N N . ASN A 1 90 ? -13.316 10.983 14.278 1.00 97.19 90 ASN A N 1
ATOM 625 C CA . ASN A 1 90 ? -14.379 10.227 14.935 1.00 97.19 90 ASN A CA 1
ATOM 626 C C . ASN A 1 90 ? -14.170 8.730 14.710 1.00 97.19 90 ASN A C 1
ATOM 628 O O . ASN A 1 90 ? -13.804 8.303 13.615 1.00 97.19 90 ASN A O 1
ATOM 632 N N . GLN A 1 91 ? -14.427 7.914 15.731 1.00 97.44 91 GLN A N 1
ATOM 633 C CA . GLN A 1 91 ? -14.364 6.462 15.590 1.00 97.44 91 GLN A CA 1
ATOM 634 C C . GLN A 1 91 ? -15.438 5.972 14.609 1.00 97.44 91 GLN A C 1
ATOM 636 O O . GLN A 1 91 ? -16.615 6.303 14.754 1.00 97.44 91 GLN A O 1
ATOM 641 N N . VAL A 1 92 ? -15.042 5.158 13.627 1.00 95.81 92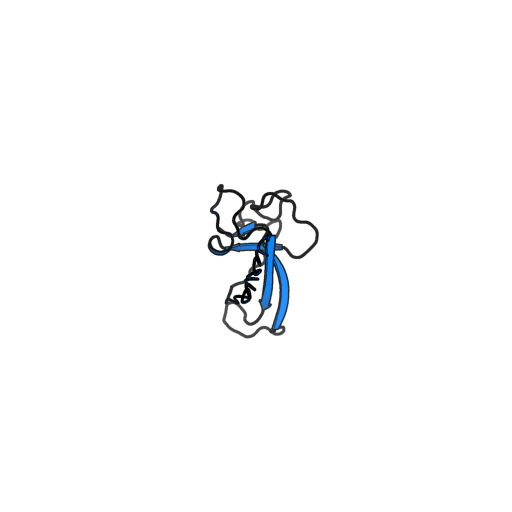 VAL A N 1
ATOM 642 C CA . VAL A 1 92 ? -15.990 4.558 12.676 1.00 95.81 92 VAL A CA 1
ATOM 643 C C . VAL A 1 92 ? -16.706 3.357 13.300 1.00 95.81 92 VAL A C 1
ATOM 645 O O . VAL A 1 92 ? -16.167 2.679 14.178 1.00 95.81 92 VAL A O 1
ATOM 648 N N . SER A 1 93 ? -17.917 3.054 12.829 1.00 96.88 93 SER A N 1
ATOM 649 C CA . SER A 1 93 ? -18.757 1.976 13.380 1.00 96.88 93 SER A CA 1
ATOM 650 C C . SER A 1 93 ? -18.126 0.582 13.285 1.00 96.88 93 SER A C 1
ATOM 652 O O . SER A 1 93 ? -18.436 -0.289 14.092 1.00 96.88 93 SER A O 1
ATOM 654 N N . ASN A 1 94 ? -17.225 0.373 12.326 1.00 94.81 94 ASN A N 1
ATOM 655 C CA . ASN A 1 94 ? -16.518 -0.879 12.073 1.00 94.81 94 ASN A CA 1
ATOM 656 C C . ASN A 1 94 ? -15.024 -0.821 12.457 1.00 94.81 94 ASN A C 1
ATOM 658 O O . ASN A 1 94 ? -14.205 -1.530 11.868 1.00 94.81 94 ASN A O 1
ATOM 662 N N . ALA A 1 95 ? -14.655 0.034 13.419 1.00 96.56 95 ALA A N 1
ATOM 663 C CA . ALA A 1 95 ? -13.279 0.159 13.897 1.00 96.56 95 ALA A CA 1
ATOM 664 C C . ALA A 1 95 ? -12.700 -1.200 14.335 1.00 96.56 95 ALA A C 1
ATOM 666 O O . ALA A 1 95 ? -13.364 -1.999 14.994 1.00 96.56 95 ALA A O 1
ATOM 667 N N . GLY A 1 96 ? -11.451 -1.467 13.954 1.00 95.81 96 GLY A N 1
ATOM 668 C CA . GLY A 1 96 ? -10.780 -2.754 14.152 1.00 95.81 96 GLY A CA 1
ATOM 669 C C . GLY A 1 96 ? -10.893 -3.717 12.964 1.00 95.81 96 GLY A C 1
ATOM 670 O O . GLY A 1 96 ? -10.054 -4.615 12.840 1.00 95.81 96 GLY A O 1
ATOM 671 N N . ASN A 1 97 ? -11.839 -3.510 12.040 1.00 96.69 97 ASN A N 1
ATOM 672 C CA . ASN A 1 97 ? -11.892 -4.299 10.809 1.00 96.69 97 ASN A CA 1
ATOM 673 C C . ASN A 1 97 ? -10.629 -4.090 9.973 1.00 96.69 97 ASN A C 1
ATOM 675 O O . ASN A 1 97 ? -10.067 -2.992 9.922 1.00 96.69 97 ASN A O 1
ATOM 679 N N . SER A 1 98 ? -10.173 -5.170 9.336 1.00 96.06 98 SER A N 1
ATOM 680 C CA . SER A 1 98 ? -8.910 -5.175 8.608 1.00 96.06 98 SER A CA 1
ATOM 681 C C . SER A 1 98 ? -8.990 -5.903 7.275 1.00 96.06 98 SER A C 1
ATOM 683 O O . SER A 1 98 ? -9.680 -6.912 7.153 1.00 96.06 98 SER A O 1
ATOM 685 N N . ILE A 1 99 ? -8.203 -5.426 6.315 1.00 95.12 99 ILE A N 1
ATOM 686 C CA . ILE A 1 99 ? -7.911 -6.114 5.054 1.00 95.12 99 ILE A CA 1
ATOM 687 C C . ILE A 1 99 ? -6.398 -6.205 4.866 1.00 95.12 99 ILE A C 1
ATOM 689 O O . ILE A 1 99 ? -5.643 -5.431 5.455 1.00 95.12 99 ILE A O 1
ATOM 693 N N . VAL A 1 100 ? -5.947 -7.147 4.040 1.00 94.19 100 VAL A N 1
ATOM 694 C CA . VAL A 1 100 ? -4.548 -7.215 3.607 1.00 94.19 100 VAL A CA 1
ATOM 695 C C . VAL A 1 100 ? -4.488 -6.804 2.148 1.00 94.19 100 VAL A C 1
ATOM 697 O O . VAL A 1 100 ? -5.161 -7.407 1.316 1.00 94.19 100 VAL A O 1
ATOM 700 N N . VAL A 1 101 ? -3.683 -5.787 1.856 1.00 91.94 101 VAL A N 1
ATOM 701 C CA . VAL A 1 101 ? -3.486 -5.265 0.502 1.00 91.94 101 VAL A CA 1
ATOM 702 C C . VAL A 1 101 ? -2.071 -5.551 0.026 1.00 91.94 101 VAL A C 1
ATOM 704 O O . VAL A 1 101 ? -1.128 -5.488 0.817 1.00 91.94 101 VAL A O 1
ATOM 707 N N . LYS A 1 102 ? -1.906 -5.822 -1.268 1.00 91.69 102 LYS A N 1
ATOM 708 C CA . LYS A 1 102 ? -0.592 -5.827 -1.922 1.00 91.69 102 LYS A CA 1
ATOM 709 C C . LYS A 1 102 ? -0.291 -4.439 -2.488 1.00 91.69 102 LYS A C 1
ATOM 711 O O . LYS A 1 102 ? -1.132 -3.869 -3.182 1.00 91.69 102 LYS A O 1
ATOM 716 N N . VAL A 1 103 ? 0.905 -3.913 -2.237 1.00 91.12 103 VAL A N 1
ATOM 717 C CA . VAL A 1 103 ? 1.380 -2.682 -2.882 1.00 91.12 103 VAL A CA 1
ATOM 718 C C . VAL A 1 103 ? 1.731 -3.001 -4.323 1.00 91.12 103 VAL A C 1
ATOM 720 O O . VAL A 1 103 ? 2.680 -3.739 -4.592 1.00 91.12 103 VAL A O 1
ATOM 723 N N . THR A 1 104 ? 0.955 -2.450 -5.246 1.00 88.56 104 THR A N 1
ATOM 724 C CA . THR A 1 104 ? 1.162 -2.645 -6.684 1.00 88.56 104 THR A CA 1
ATOM 725 C C . THR A 1 104 ? 1.455 -1.340 -7.398 1.00 88.56 104 THR A C 1
ATOM 727 O O . THR A 1 104 ? 1.873 -1.374 -8.550 1.00 88.56 104 THR A O 1
ATOM 730 N N . ASN A 1 105 ? 1.255 -0.195 -6.747 1.00 87.19 105 ASN A N 1
ATOM 731 C CA . ASN A 1 105 ? 1.263 1.091 -7.419 1.00 87.19 105 ASN A CA 1
ATOM 732 C C . ASN A 1 105 ? 1.824 2.215 -6.539 1.00 87.19 105 ASN A C 1
ATOM 734 O O . ASN A 1 105 ? 1.928 2.075 -5.318 1.00 87.19 105 ASN A O 1
ATOM 738 N N . LEU A 1 106 ? 2.155 3.333 -7.177 1.00 87.44 106 LEU A N 1
ATOM 739 C CA . LEU A 1 106 ? 2.655 4.544 -6.535 1.00 87.44 106 LEU A CA 1
ATOM 740 C C . LEU A 1 106 ? 1.516 5.558 -6.358 1.00 87.44 106 LEU A C 1
ATOM 742 O O . LEU A 1 106 ? 0.816 5.878 -7.319 1.00 87.44 106 LEU A O 1
ATOM 746 N N . CYS A 1 107 ? 1.371 6.078 -5.142 1.00 87.75 107 CYS A N 1
ATOM 747 C CA . CYS A 1 107 ? 0.689 7.331 -4.837 1.00 87.75 107 CYS A CA 1
ATOM 748 C C . CYS A 1 107 ? 1.789 8.399 -4.691 1.00 87.75 107 CYS A C 1
ATOM 750 O O . CYS A 1 107 ? 2.474 8.399 -3.661 1.00 87.75 107 CYS A O 1
ATOM 752 N N . PRO A 1 108 ? 2.065 9.182 -5.749 1.00 84.75 108 PRO A N 1
ATOM 753 C CA . PRO A 1 108 ? 3.164 10.141 -5.739 1.00 84.75 108 PRO A CA 1
ATOM 754 C C . PRO A 1 108 ? 2.928 11.268 -4.729 1.00 84.75 108 PRO A C 1
ATOM 756 O O . PRO A 1 108 ? 1.760 11.687 -4.566 1.00 84.75 108 PRO A O 1
#

Secondary structure (DSSP, 8-state):
-----------------------------TT-TTS-TTSS-SS-TTSS---SS-EEEEEHHHH-S-TTS---TTTT-EEEEE--B-TTSPBPTTTT-EEEEEEEEEE-

Sequence (108 aa):
MFTKSLITSLAFALTASAQSYKASFTEYGSGDQNGSGNCNVDSTACGYYTTSGYSAAASQNIFGAGPGEGAGPGCGTCWKLTIQTDSSGNQVSNAGNSIVVKVTNLCP

Organism: Hortaea werneckii (NCBI:txid91943)

pLDDT: mean 77.95, std 18.35, range [38.56, 97.44]

Radius of gyration: 20.06 Å; chains: 1; bounding box: 64×51×33 Å

InterPro domains:
  IPR007112 Expansin/pollen allergen, DPBB domain [PS50842] (43-108)
  IPR036908 RlpA-like domain superfamily [G3DSA:2.40.40.10] (12-108)
  IPR036908 RlpA-like domain superfamily [SSF50685] (10-108)